Protein AF-K1U0N6-F1 (afdb_monomer_lite)

Secondary structure (DSSP, 8-state):
--HHHHHHHS---BSTT--BSSHHHHHHHTTS-TT-TTHHHHHHHHHS-HHHHHHHHHHHT--

Radius of gyration: 12.54 Å; chains: 1; bounding box: 25×33×23 Å

pLDDT: mean 87.17, std 11.64, range [49.84, 97.56]

Sequence (63 aa):
GRGLSYVNTGAEDRLHDCRARNEVEAIMWHCYSKKSHAYHAAMNFYKASKSDRDAVVKFLRSI

Organism: NCBI:txid408170

Structure (mmCIF, N/CA/C/O backbone):
data_AF-K1U0N6-F1
#
_entry.id   AF-K1U0N6-F1
#
loop_
_atom_site.group_PDB
_atom_site.id
_atom_site.type_symbol
_atom_site.label_atom_id
_atom_site.label_alt_id
_atom_site.label_comp_id
_atom_site.label_asym_id
_atom_site.label_entity_id
_atom_site.label_seq_id
_atom_site.pdbx_PDB_ins_code
_atom_site.Cartn_x
_atom_site.Cartn_y
_atom_site.Cartn_z
_atom_site.occupancy
_atom_site.B_iso_or_equiv
_atom_site.auth_seq_id
_atom_site.auth_comp_id
_atom_site.auth_asym_id
_atom_site.auth_atom_id
_atom_site.pdbx_PDB_model_num
ATOM 1 N N . GLY A 1 1 ? 1.196 -15.957 -14.815 1.00 49.84 1 GLY A N 1
ATOM 2 C CA . GLY A 1 1 ? 0.751 -16.794 -13.688 1.00 49.84 1 GLY A CA 1
ATOM 3 C C . GLY A 1 1 ? 1.116 -16.182 -12.349 1.00 49.84 1 GLY A C 1
ATOM 4 O O . GLY A 1 1 ? 2.002 -16.710 -11.704 1.00 49.84 1 GLY A O 1
ATOM 5 N N . ARG A 1 2 ? 0.450 -15.092 -11.932 1.00 55.81 2 ARG A N 1
ATOM 6 C CA . ARG A 1 2 ? 0.581 -14.541 -10.564 1.00 55.81 2 ARG A CA 1
ATOM 7 C C . ARG A 1 2 ? -0.533 -15.049 -9.644 1.00 55.81 2 ARG A C 1
ATOM 9 O O . ARG A 1 2 ? -0.234 -15.535 -8.566 1.00 55.81 2 ARG A O 1
ATOM 16 N N . GLY A 1 3 ? -1.764 -15.145 -10.160 1.00 59.84 3 GLY A N 1
ATOM 17 C CA . GLY A 1 3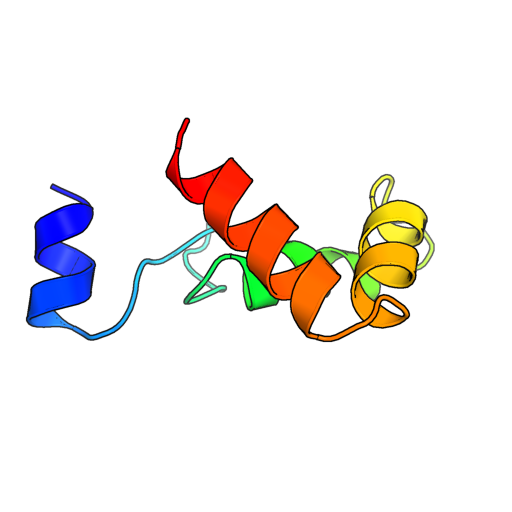 ? -2.888 -15.725 -9.413 1.00 59.84 3 GLY A CA 1
ATOM 18 C C . GLY A 1 3 ? -2.661 -17.169 -8.945 1.00 59.84 3 GLY A C 1
ATOM 19 O O . GLY A 1 3 ? -3.066 -17.519 -7.845 1.00 59.84 3 GLY A O 1
ATOM 20 N N . LEU A 1 4 ? -1.945 -17.997 -9.721 1.00 62.12 4 LEU A N 1
ATOM 21 C CA . LEU A 1 4 ? -1.562 -19.348 -9.279 1.00 62.12 4 LEU A CA 1
ATOM 22 C C . LEU A 1 4 ? -0.461 -19.344 -8.202 1.00 62.12 4 LEU A C 1
ATOM 24 O O . LEU A 1 4 ? -0.433 -20.262 -7.393 1.00 62.12 4 LEU A O 1
ATOM 28 N N . SER 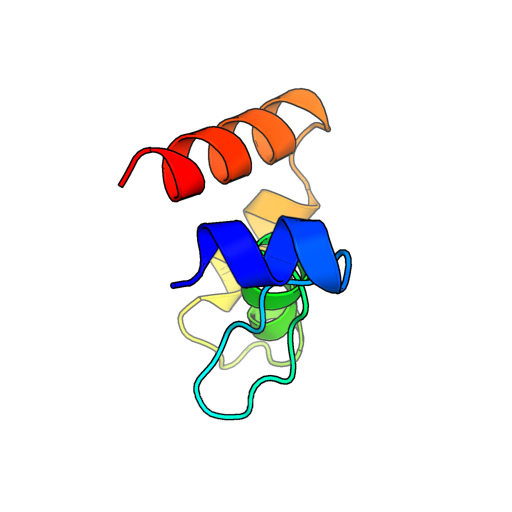A 1 5 ? 0.413 -18.327 -8.156 1.00 64.44 5 SER A N 1
ATOM 29 C CA . SER A 1 5 ? 1.443 -18.206 -7.110 1.00 64.44 5 SER A CA 1
ATOM 30 C C . SER A 1 5 ? 0.793 -18.000 -5.750 1.00 64.44 5 SER A C 1
ATOM 32 O O . SER A 1 5 ? 1.066 -18.775 -4.845 1.00 64.44 5 SER A O 1
ATOM 34 N N . TYR A 1 6 ? -0.144 -17.052 -5.628 1.00 67.62 6 TYR A N 1
ATOM 35 C CA . TYR A 1 6 ? -0.867 -16.837 -4.372 1.00 67.62 6 TYR A CA 1
ATOM 36 C C . TYR A 1 6 ? -1.575 -18.104 -3.884 1.00 67.62 6 TYR A C 1
ATOM 38 O O . TYR A 1 6 ? -1.475 -18.462 -2.715 1.00 67.62 6 TYR A O 1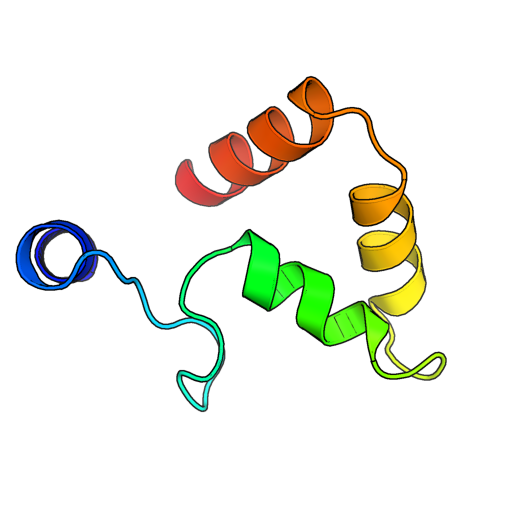
ATOM 46 N N . VAL A 1 7 ? -2.259 -18.806 -4.792 1.00 69.62 7 VAL A N 1
ATOM 47 C CA . VAL A 1 7 ? -2.970 -20.052 -4.469 1.00 69.62 7 VAL A CA 1
ATOM 48 C C . VAL A 1 7 ? -2.004 -21.147 -4.009 1.00 69.62 7 VAL A C 1
ATOM 50 O O . VAL A 1 7 ? -2.340 -21.914 -3.113 1.00 69.62 7 VAL A O 1
ATOM 53 N N . ASN A 1 8 ? -0.807 -21.218 -4.594 1.00 70.62 8 ASN A N 1
ATOM 54 C CA . ASN A 1 8 ? 0.145 -22.291 -4.322 1.00 70.62 8 ASN A CA 1
ATOM 55 C C . ASN A 1 8 ? 1.102 -22.003 -3.149 1.00 70.62 8 ASN A C 1
ATOM 57 O O . ASN A 1 8 ? 1.590 -22.938 -2.522 1.00 70.62 8 ASN A O 1
ATOM 61 N N . THR A 1 9 ? 1.401 -20.735 -2.852 1.00 69.00 9 THR A N 1
ATOM 62 C CA . THR A 1 9 ? 2.420 -20.342 -1.857 1.00 69.00 9 THR A CA 1
ATOM 63 C C . THR A 1 9 ? 1.883 -19.438 -0.748 1.00 69.00 9 THR A C 1
ATOM 65 O O . THR A 1 9 ? 2.578 -19.202 0.238 1.00 69.00 9 THR A O 1
ATOM 68 N N . GLY A 1 10 ? 0.664 -18.909 -0.891 1.00 69.94 10 GLY A N 1
ATOM 69 C CA . GLY A 1 10 ? 0.106 -17.888 -0.001 1.00 69.94 10 GLY A CA 1
ATOM 70 C C . GLY A 1 10 ? 0.753 -16.507 -0.155 1.00 69.94 10 GLY A C 1
ATOM 71 O O . GLY A 1 10 ? 0.424 -15.598 0.609 1.00 69.94 10 GLY A O 1
ATOM 72 N N . ALA A 1 11 ? 1.664 -16.335 -1.119 1.00 69.88 11 ALA A N 1
ATOM 73 C CA . ALA A 1 11 ? 2.419 -15.108 -1.332 1.00 69.88 11 ALA A CA 1
ATOM 74 C C . ALA A 1 11 ? 2.432 -14.692 -2.807 1.00 69.88 11 ALA A C 1
ATOM 76 O O . ALA A 1 11 ? 2.476 -15.511 -3.732 1.00 69.88 11 ALA A O 1
ATOM 77 N N . GLU A 1 12 ? 2.432 -13.380 -3.013 1.00 76.25 12 GLU A N 1
ATOM 78 C CA . GLU A 1 12 ? 2.736 -12.787 -4.306 1.00 76.25 12 GLU A CA 1
ATOM 79 C C . GLU A 1 12 ? 3.898 -11.834 -4.127 1.00 76.25 12 GLU A C 1
ATOM 81 O O . GLU A 1 12 ? 3.736 -10.741 -3.582 1.00 76.25 12 GLU A O 1
ATOM 86 N N . ASP A 1 13 ? 5.061 -12.258 -4.603 1.00 82.38 13 ASP A N 1
ATOM 87 C CA . ASP A 1 13 ? 6.259 -11.445 -4.538 1.00 82.38 13 ASP A CA 1
ATOM 88 C C . ASP A 1 13 ? 6.057 -10.131 -5.311 1.00 82.38 13 ASP A C 1
ATOM 90 O O . ASP A 1 13 ? 5.615 -10.091 -6.465 1.00 82.38 13 ASP A O 1
ATOM 94 N N . ARG A 1 14 ? 6.362 -9.031 -4.632 1.00 80.31 14 ARG A N 1
ATOM 95 C CA . ARG A 1 14 ? 6.324 -7.649 -5.101 1.00 80.31 14 ARG A CA 1
ATOM 96 C C . ARG A 1 14 ? 7.731 -7.067 -5.021 1.00 80.31 14 ARG A C 1
ATOM 98 O O . ARG A 1 14 ? 8.586 -7.567 -4.288 1.00 80.31 14 ARG A O 1
ATOM 105 N N . LEU A 1 15 ? 7.917 -5.941 -5.714 1.00 84.25 15 LEU A N 1
ATOM 106 C CA . LEU A 1 15 ? 9.216 -5.299 -5.952 1.00 84.25 15 LEU A CA 1
ATOM 107 C C . LEU A 1 15 ? 10.117 -6.143 -6.872 1.00 84.25 15 LEU A C 1
ATOM 109 O O . LEU A 1 15 ? 9.859 -7.315 -7.128 1.00 84.25 15 LEU A O 1
ATOM 113 N N . HIS A 1 16 ? 11.160 -5.521 -7.419 1.00 84.88 16 HIS A N 1
ATOM 114 C CA . HIS A 1 16 ? 12.077 -6.175 -8.363 1.00 84.88 16 HIS A CA 1
ATOM 115 C C . HIS A 1 16 ? 12.953 -7.255 -7.705 1.00 84.88 16 HIS A C 1
ATOM 117 O O . HIS A 1 16 ? 13.501 -8.102 -8.400 1.00 84.88 16 HIS A O 1
ATOM 123 N N . ASP A 1 17 ? 13.092 -7.203 -6.380 1.00 88.50 17 ASP A N 1
ATOM 124 C CA . ASP A 1 17 ? 13.881 -8.114 -5.551 1.00 88.50 17 ASP A CA 1
ATOM 125 C C . ASP A 1 17 ? 13.014 -9.138 -4.798 1.00 88.50 17 ASP A C 1
ATOM 127 O O . ASP A 1 17 ? 13.515 -9.818 -3.906 1.00 88.50 17 ASP A O 1
ATOM 131 N N . CYS A 1 18 ? 11.717 -9.235 -5.125 1.00 85.62 18 CYS A N 1
ATOM 132 C CA . CYS A 1 18 ? 10.754 -10.152 -4.499 1.00 85.62 18 CYS A CA 1
ATOM 133 C C . CYS A 1 18 ? 10.663 -10.045 -2.964 1.00 85.62 18 CYS A C 1
ATOM 135 O O . CYS A 1 18 ? 10.214 -10.965 -2.286 1.00 85.62 18 CYS A O 1
ATOM 137 N N . ARG A 1 19 ? 11.102 -8.927 -2.379 1.00 88.44 19 ARG A N 1
ATOM 138 C CA . ARG A 1 19 ? 11.224 -8.786 -0.921 1.00 88.44 19 ARG A CA 1
ATOM 139 C C . ARG A 1 19 ? 9.881 -8.651 -0.202 1.00 88.44 19 ARG A C 1
ATOM 141 O O . ARG A 1 19 ? 9.804 -8.967 0.983 1.00 88.44 19 ARG A O 1
ATOM 148 N N . ALA A 1 20 ? 8.858 -8.130 -0.872 1.00 89.44 20 ALA A N 1
ATOM 149 C CA . ALA A 1 20 ? 7.541 -7.912 -0.281 1.00 89.44 20 ALA A CA 1
ATOM 150 C C . ALA A 1 20 ? 6.576 -9.006 -0.743 1.00 89.44 20 ALA A C 1
ATOM 152 O O . ALA A 1 20 ? 6.442 -9.225 -1.937 1.00 89.44 20 ALA A O 1
ATOM 153 N N . ARG A 1 21 ? 5.872 -9.668 0.175 1.00 88.25 21 ARG A N 1
ATOM 154 C CA . ARG A 1 21 ? 5.008 -10.828 -0.128 1.00 88.25 21 ARG A CA 1
ATOM 155 C C . ARG A 1 21 ? 3.549 -10.459 -0.401 1.00 88.25 21 ARG A C 1
ATOM 157 O O . ARG A 1 21 ? 2.724 -11.329 -0.681 1.00 88.25 21 ARG A O 1
ATOM 164 N N . ASN A 1 22 ? 3.212 -9.181 -0.234 1.00 89.19 22 ASN A N 1
ATOM 165 C CA . ASN A 1 22 ? 1.885 -8.612 -0.449 1.00 89.19 22 ASN A CA 1
ATOM 166 C C . ASN A 1 22 ? 1.975 -7.097 -0.725 1.00 89.19 22 ASN A C 1
ATOM 168 O O . ASN A 1 22 ? 3.030 -6.473 -0.581 1.00 89.19 22 ASN A O 1
ATOM 172 N N . GLU A 1 23 ? 0.854 -6.490 -1.123 1.00 91.25 23 GLU A N 1
ATOM 173 C CA . GLU A 1 23 ? 0.769 -5.059 -1.439 1.00 91.25 23 GLU A CA 1
ATOM 174 C C . GLU A 1 23 ? 1.067 -4.169 -0.233 1.00 91.25 23 GLU A C 1
ATOM 176 O O . GLU A 1 23 ? 1.673 -3.112 -0.386 1.00 91.25 23 GLU A O 1
ATOM 181 N N . VAL A 1 24 ? 0.669 -4.596 0.966 1.00 93.50 24 VAL A N 1
ATOM 182 C CA . VAL A 1 24 ? 0.879 -3.830 2.199 1.00 93.50 24 VAL A CA 1
ATOM 183 C C . VAL A 1 24 ? 2.370 -3.716 2.497 1.00 93.50 24 VAL A C 1
ATOM 185 O O . VAL A 1 24 ? 2.860 -2.614 2.716 1.00 93.50 24 VAL A O 1
ATOM 188 N N . GLU A 1 25 ? 3.112 -4.819 2.444 1.00 93.12 25 GLU A N 1
ATOM 189 C CA . GLU A 1 25 ? 4.568 -4.825 2.608 1.00 93.12 25 GLU A CA 1
ATOM 190 C C . GLU A 1 25 ? 5.262 -3.973 1.543 1.00 93.12 25 GLU A C 1
ATOM 192 O O . GLU A 1 25 ? 6.180 -3.221 1.865 1.00 93.12 25 GLU A O 1
ATOM 197 N N . ALA A 1 26 ? 4.789 -4.027 0.295 1.00 93.19 26 ALA A N 1
ATOM 198 C CA . ALA A 1 26 ? 5.332 -3.212 -0.787 1.00 93.19 26 ALA A CA 1
ATOM 199 C C . ALA A 1 26 ? 5.104 -1.708 -0.549 1.00 93.19 26 ALA A C 1
ATOM 201 O O . ALA A 1 26 ? 6.022 -0.913 -0.736 1.00 93.19 26 ALA A O 1
ATOM 202 N N . ILE A 1 27 ? 3.915 -1.308 -0.084 1.00 94.12 27 ILE A N 1
ATOM 203 C CA . ILE A 1 27 ? 3.613 0.087 0.276 1.00 94.12 27 ILE A CA 1
ATOM 204 C C . ILE A 1 27 ? 4.468 0.520 1.472 1.00 94.12 27 ILE A C 1
ATOM 206 O O . ILE A 1 27 ? 5.122 1.564 1.433 1.00 94.12 27 ILE A O 1
ATOM 210 N N . MET A 1 28 ? 4.499 -0.296 2.526 1.00 94.69 28 MET A N 1
ATOM 211 C CA . MET A 1 28 ? 5.213 0.008 3.767 1.00 94.69 28 MET A CA 1
ATOM 212 C C . MET A 1 28 ? 6.731 0.030 3.589 1.00 94.69 28 MET A C 1
ATOM 214 O O . MET A 1 28 ? 7.417 0.714 4.349 1.00 94.69 28 MET A O 1
ATOM 218 N N . TRP A 1 29 ? 7.267 -0.629 2.560 1.00 94.19 29 TRP A N 1
ATOM 219 C CA . TRP A 1 29 ? 8.682 -0.537 2.210 1.00 94.19 29 TRP A CA 1
ATOM 220 C C . TRP A 1 29 ? 9.148 0.918 2.024 1.00 94.19 29 TRP A C 1
ATOM 222 O O . TRP A 1 29 ? 10.250 1.292 2.432 1.00 94.19 29 TRP A O 1
ATOM 232 N N . HIS A 1 30 ? 8.276 1.783 1.502 1.00 93.69 30 HIS A N 1
ATOM 233 C CA . HIS A 1 30 ? 8.571 3.202 1.306 1.00 93.69 30 HIS A CA 1
ATOM 234 C C . HIS A 1 30 ? 8.614 4.022 2.609 1.00 93.69 30 HIS A C 1
ATOM 236 O O . HIS A 1 30 ? 9.127 5.142 2.601 1.00 93.69 30 HIS A O 1
ATOM 242 N N . CYS A 1 31 ? 8.150 3.479 3.741 1.00 91.38 31 CYS A N 1
ATOM 243 C CA . CYS A 1 31 ? 8.271 4.121 5.054 1.00 91.38 31 CYS A CA 1
ATOM 244 C C . CYS A 1 31 ? 9.676 4.009 5.667 1.00 91.38 31 CYS A C 1
ATOM 246 O O . CYS A 1 31 ? 9.959 4.712 6.635 1.00 91.38 31 CYS A O 1
ATOM 248 N N . TYR A 1 32 ? 10.567 3.167 5.128 1.00 89.81 32 TYR A N 1
ATOM 249 C CA . TYR A 1 32 ? 11.900 2.950 5.705 1.00 89.81 32 TYR A CA 1
ATOM 250 C C . TYR A 1 32 ? 12.789 4.206 5.676 1.00 89.81 32 TYR A C 1
ATOM 252 O O . TYR A 1 32 ? 13.558 4.456 6.601 1.00 89.81 32 TYR A O 1
ATOM 260 N N . SER A 1 33 ? 12.677 5.027 4.627 1.00 91.75 33 SER A N 1
ATOM 261 C CA . SER A 1 33 ? 13.495 6.230 4.452 1.00 91.75 33 SER A CA 1
ATOM 262 C C . SER A 1 33 ? 12.634 7.458 4.198 1.00 91.75 33 SER A C 1
ATOM 264 O O . SER A 1 33 ? 11.870 7.501 3.235 1.00 91.75 33 SER A O 1
ATOM 266 N N . LYS A 1 34 ? 12.852 8.517 4.988 1.00 92.38 34 LYS A N 1
ATOM 267 C CA . LYS A 1 34 ? 12.212 9.832 4.790 1.00 92.38 34 LYS A CA 1
ATOM 268 C C . LYS A 1 34 ? 12.573 10.492 3.456 1.00 92.38 34 LYS A C 1
ATOM 270 O O . LYS A 1 34 ? 11.878 11.405 3.033 1.00 92.38 34 LYS A O 1
ATOM 275 N N . LYS A 1 35 ? 13.653 10.044 2.805 1.00 93.81 35 LYS A N 1
ATOM 276 C CA . LYS A 1 35 ? 14.058 10.510 1.470 1.00 93.81 35 LYS A CA 1
ATOM 277 C C . LYS A 1 35 ? 13.293 9.810 0.339 1.00 93.81 35 LYS A C 1
ATOM 279 O O . LYS A 1 35 ? 13.474 10.172 -0.817 1.00 93.81 35 LYS A O 1
ATOM 284 N N . SER A 1 36 ? 12.474 8.797 0.639 1.00 91.75 36 SER A N 1
ATOM 285 C CA . SER A 1 36 ? 11.668 8.127 -0.383 1.00 91.75 36 SER A CA 1
ATOM 286 C C . SER A 1 36 ? 10.608 9.081 -0.929 1.00 91.75 36 SER A C 1
ATOM 288 O O . SER A 1 36 ? 9.875 9.698 -0.158 1.00 91.75 36 SER A O 1
ATOM 290 N N . HIS A 1 37 ? 10.469 9.156 -2.253 1.00 93.62 37 HIS A N 1
ATOM 291 C CA . HIS A 1 37 ? 9.441 9.989 -2.891 1.00 93.62 37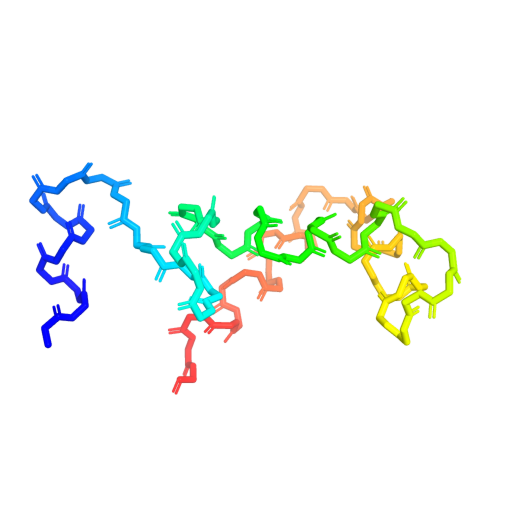 HIS A CA 1
ATOM 292 C C . HIS A 1 37 ? 8.020 9.574 -2.475 1.00 93.62 37 HIS A C 1
ATOM 294 O O . HIS A 1 37 ? 7.123 10.406 -2.403 1.00 93.62 37 HIS A O 1
ATOM 300 N N . ALA A 1 38 ? 7.825 8.294 -2.142 1.00 93.44 38 ALA A N 1
ATOM 301 C CA . ALA A 1 38 ? 6.547 7.753 -1.689 1.00 93.44 38 ALA A CA 1
ATOM 302 C C . ALA A 1 38 ? 6.391 7.733 -0.155 1.00 93.44 38 ALA A C 1
ATOM 304 O O . ALA A 1 38 ? 5.388 7.226 0.345 1.00 93.44 38 ALA A O 1
ATOM 305 N N . TYR A 1 39 ? 7.337 8.299 0.610 1.00 95.12 39 TYR A N 1
ATOM 306 C CA . TYR A 1 39 ? 7.318 8.251 2.078 1.00 95.12 39 TYR A CA 1
ATOM 307 C C . TYR A 1 39 ? 6.024 8.836 2.665 1.00 95.12 39 TYR A C 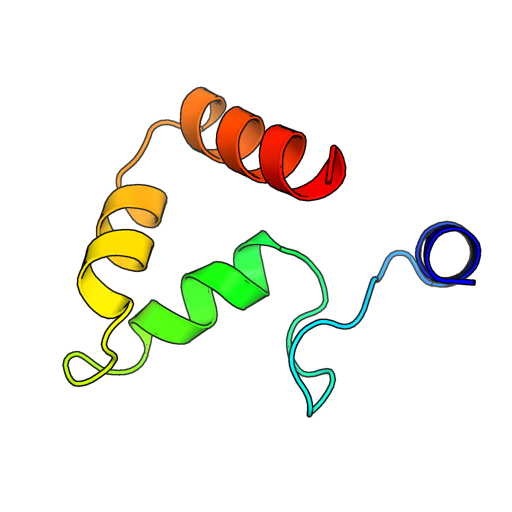1
ATOM 309 O O . TYR A 1 39 ? 5.410 8.234 3.543 1.00 95.12 39 TYR A O 1
ATOM 317 N N . HIS A 1 40 ? 5.570 9.995 2.172 1.00 95.69 40 HIS A N 1
ATOM 318 C CA . HIS A 1 40 ? 4.340 10.631 2.668 1.00 95.69 40 HIS A CA 1
ATOM 319 C C . HIS A 1 40 ? 3.087 9.819 2.330 1.00 95.69 40 HIS A C 1
ATOM 321 O O . HIS A 1 40 ? 2.217 9.665 3.184 1.00 95.69 40 HIS A O 1
ATOM 327 N N . ALA A 1 41 ? 3.017 9.245 1.127 1.00 95.44 41 ALA A N 1
ATOM 328 C CA . ALA A 1 41 ? 1.905 8.388 0.728 1.00 95.44 41 ALA A CA 1
ATOM 329 C C . ALA A 1 41 ? 1.835 7.120 1.595 1.00 95.44 41 ALA A C 1
ATOM 331 O O . ALA A 1 41 ? 0.775 6.793 2.125 1.00 95.44 41 ALA A O 1
ATOM 332 N N . ALA A 1 42 ? 2.974 6.462 1.817 1.00 95.75 42 ALA A N 1
ATOM 333 C CA . ALA A 1 42 ? 3.057 5.281 2.669 1.00 95.75 42 ALA A CA 1
ATOM 334 C C . ALA A 1 42 ? 2.724 5.605 4.138 1.00 95.75 42 ALA A C 1
ATOM 336 O O . ALA A 1 42 ? 2.018 4.847 4.800 1.00 95.75 42 ALA A O 1
ATOM 337 N N . MET A 1 43 ? 3.135 6.777 4.634 1.00 96.31 43 MET A N 1
ATOM 338 C CA . MET A 1 43 ? 2.780 7.229 5.982 1.00 96.31 43 MET A CA 1
ATOM 339 C C . MET A 1 43 ? 1.281 7.532 6.125 1.00 96.31 43 MET A C 1
ATOM 341 O O . MET A 1 43 ? 0.690 7.226 7.160 1.00 96.31 43 MET A O 1
ATOM 345 N N . ASN A 1 44 ? 0.652 8.116 5.103 1.00 96.44 44 ASN A N 1
ATOM 346 C CA . ASN A 1 44 ? -0.795 8.335 5.088 1.00 96.44 44 ASN A CA 1
ATOM 347 C C . ASN A 1 44 ? -1.550 7.004 5.062 1.00 96.44 44 ASN A C 1
ATOM 349 O O . ASN A 1 44 ? -2.492 6.833 5.830 1.00 96.44 44 ASN A O 1
ATOM 353 N N . PHE A 1 45 ? -1.089 6.0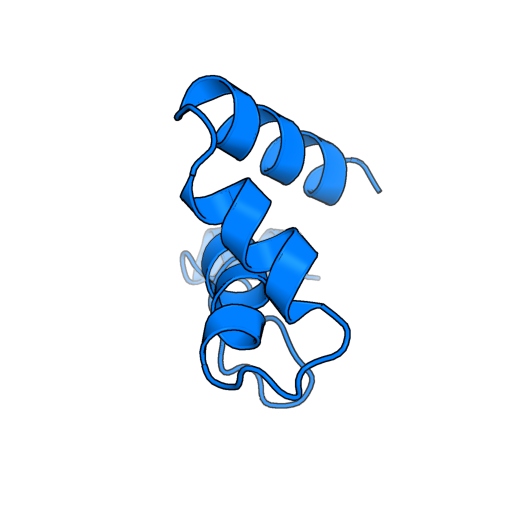44 4.257 1.00 96.44 45 PHE A N 1
ATOM 354 C CA . PHE A 1 45 ? -1.626 4.685 4.250 1.00 96.44 45 PHE A CA 1
ATOM 355 C C . PHE A 1 45 ? -1.505 4.023 5.630 1.00 96.44 45 PHE A C 1
ATOM 357 O O . PHE A 1 45 ? -2.480 3.473 6.128 1.00 96.44 45 PHE A O 1
ATOM 364 N N . TYR A 1 46 ? -0.350 4.134 6.294 1.00 94.69 46 TYR A N 1
ATOM 365 C CA . TYR A 1 46 ? -0.144 3.592 7.641 1.00 94.69 46 TYR A CA 1
ATOM 366 C C . TYR A 1 46 ? -1.103 4.185 8.683 1.00 94.69 46 TYR A C 1
ATOM 368 O O . TYR A 1 46 ? -1.613 3.462 9.538 1.00 94.69 46 TYR A O 1
ATOM 376 N N . LYS A 1 47 ? -1.355 5.498 8.609 1.00 96.50 47 LYS A N 1
ATOM 377 C CA . LYS A 1 47 ? -2.258 6.219 9.521 1.00 96.50 47 LYS A CA 1
ATOM 378 C C . LYS A 1 47 ? -3.742 6.018 9.204 1.00 96.50 47 LYS A C 1
ATOM 380 O O . LYS A 1 47 ? -4.577 6.378 10.031 1.00 96.50 47 LYS A O 1
ATOM 385 N N . ALA A 1 48 ? -4.072 5.501 8.025 1.00 96.62 48 ALA A N 1
ATOM 386 C CA . ALA A 1 48 ? -5.449 5.323 7.603 1.00 96.62 48 ALA A CA 1
ATOM 387 C C . ALA A 1 48 ? -6.157 4.223 8.410 1.00 96.62 48 ALA A C 1
ATOM 389 O O . ALA A 1 48 ? -5.538 3.321 8.994 1.00 96.62 48 ALA A O 1
ATOM 390 N N . SER A 1 49 ? -7.488 4.284 8.424 1.00 97.56 49 SER A N 1
ATOM 391 C CA . SER A 1 49 ? -8.305 3.254 9.059 1.00 97.56 49 SER A CA 1
ATOM 392 C C . SER A 1 49 ? -8.070 1.889 8.395 1.00 97.56 49 SER A C 1
ATOM 394 O O . SER A 1 49 ? -7.534 1.786 7.288 1.00 97.56 49 SER A O 1
ATOM 396 N N . LYS A 1 50 ? -8.445 0.797 9.069 1.00 95.25 50 LYS A N 1
ATOM 397 C CA . LYS A 1 50 ? -8.332 -0.539 8.463 1.00 95.25 50 LYS A CA 1
ATOM 398 C C . LYS A 1 50 ? -9.155 -0.633 7.171 1.00 95.25 50 LYS A C 1
ATOM 400 O O . LYS A 1 50 ? -8.642 -1.130 6.177 1.00 95.25 50 LYS A O 1
ATOM 405 N N . SER A 1 51 ? -10.380 -0.104 7.175 1.00 97.06 51 SER A N 1
ATOM 406 C CA . SER A 1 51 ? -11.259 -0.116 6.001 1.00 97.06 51 SER A CA 1
ATOM 407 C C . SER A 1 51 ? -10.658 0.627 4.812 1.00 97.06 51 SER A C 1
ATOM 409 O O . SER A 1 51 ? -10.743 0.135 3.691 1.00 97.06 51 SER A O 1
ATOM 411 N N . ASP A 1 52 ? -10.000 1.764 5.047 1.00 96.88 52 ASP A N 1
ATOM 412 C CA . ASP A 1 52 ? -9.392 2.542 3.963 1.00 96.88 52 ASP A CA 1
ATOM 413 C C . ASP A 1 52 ? -8.161 1.835 3.398 1.00 96.88 52 ASP A C 1
ATOM 415 O O . ASP A 1 52 ? -7.961 1.794 2.184 1.00 96.88 52 ASP A O 1
ATOM 419 N N . ARG A 1 53 ? -7.352 1.218 4.268 1.00 96.62 53 ARG A N 1
ATOM 420 C CA . ARG A 1 53 ? -6.216 0.395 3.837 1.00 96.62 53 ARG A CA 1
ATOM 421 C C . ARG A 1 53 ? -6.673 -0.786 2.986 1.00 96.62 53 ARG A C 1
ATOM 423 O O . ARG A 1 53 ? -6.110 -1.011 1.916 1.00 96.62 53 ARG A O 1
ATOM 430 N N . ASP A 1 54 ? -7.716 -1.491 3.418 1.00 95.56 54 ASP A N 1
ATOM 431 C CA . ASP A 1 54 ? -8.289 -2.616 2.677 1.00 95.56 54 ASP A CA 1
ATOM 432 C C . ASP A 1 54 ? -8.869 -2.157 1.325 1.00 95.56 54 ASP A C 1
ATOM 434 O O . ASP A 1 54 ? -8.694 -2.838 0.311 1.00 95.56 54 ASP A O 1
ATOM 438 N N . ALA A 1 55 ? -9.497 -0.976 1.271 1.00 96.62 55 ALA A N 1
ATOM 439 C CA . ALA A 1 55 ? -10.007 -0.387 0.033 1.00 96.62 55 ALA A CA 1
ATOM 440 C C . ALA A 1 55 ? -8.884 -0.059 -0.965 1.00 96.62 55 ALA A C 1
ATOM 442 O O . ALA A 1 55 ? -9.002 -0.390 -2.146 1.00 96.62 55 ALA A O 1
ATOM 443 N N . VAL A 1 56 ? -7.772 0.520 -0.499 1.00 95.06 56 VAL A N 1
ATOM 444 C CA . VAL A 1 56 ? -6.590 0.790 -1.335 1.00 95.06 56 VAL A CA 1
ATOM 445 C C . VAL A 1 56 ? -5.995 -0.510 -1.877 1.00 95.06 56 VAL A C 1
ATOM 447 O O . VAL A 1 56 ? -5.723 -0.605 -3.072 1.00 95.06 56 VAL A O 1
ATOM 450 N N . VAL A 1 57 ? -5.843 -1.540 -1.039 1.00 93.94 57 VAL A N 1
ATOM 451 C CA . VAL A 1 57 ? -5.345 -2.854 -1.486 1.00 93.94 57 VAL A CA 1
ATOM 452 C C . VAL A 1 57 ? -6.290 -3.476 -2.518 1.00 93.94 57 VAL A C 1
ATOM 454 O O . VAL A 1 57 ? -5.833 -4.000 -3.532 1.00 93.94 57 VAL A O 1
ATOM 457 N N . LYS A 1 58 ? -7.609 -3.381 -2.312 1.00 94.00 58 LYS A N 1
ATOM 458 C CA . LYS A 1 58 ? -8.605 -3.886 -3.267 1.00 94.00 58 LYS A CA 1
ATOM 459 C C . LYS A 1 58 ? -8.542 -3.152 -4.606 1.00 94.00 58 LYS A C 1
ATOM 461 O O . LYS A 1 58 ? -8.614 -3.800 -5.646 1.00 94.00 58 LYS A O 1
ATOM 466 N N . PHE A 1 59 ? -8.365 -1.832 -4.584 1.00 93.75 59 PHE A N 1
ATOM 467 C CA . PHE A 1 59 ? -8.161 -1.034 -5.790 1.00 93.75 59 PHE A CA 1
ATOM 468 C C . PHE A 1 59 ? -6.896 -1.471 -6.549 1.00 93.75 59 PHE A C 1
ATOM 470 O O . PHE A 1 59 ? -6.967 -1.737 -7.746 1.00 93.75 59 PHE A O 1
ATOM 477 N N . LEU A 1 60 ? -5.768 -1.655 -5.853 1.00 90.50 60 LEU A N 1
ATOM 478 C CA . LEU A 1 60 ? -4.509 -2.120 -6.455 1.00 90.50 60 LEU A CA 1
ATOM 479 C C . LEU A 1 60 ? -4.587 -3.528 -7.065 1.00 90.50 60 LEU A C 1
ATOM 481 O O . LEU A 1 60 ? -3.781 -3.859 -7.926 1.00 90.50 60 LEU A O 1
ATOM 485 N N . ARG A 1 61 ? -5.531 -4.363 -6.621 1.00 86.56 61 ARG A N 1
ATOM 486 C CA . ARG A 1 61 ? -5.792 -5.691 -7.203 1.00 86.56 61 ARG A CA 1
ATOM 487 C C . ARG A 1 61 ? -6.753 -5.668 -8.388 1.00 86.56 61 ARG A C 1
ATOM 489 O O . ARG A 1 61 ? -6.922 -6.693 -9.039 1.00 86.56 61 ARG A O 1
ATOM 496 N N . SER A 1 62 ? -7.424 -4.543 -8.622 1.00 88.44 62 SER A N 1
ATOM 497 C CA . SER A 1 62 ? -8.394 -4.380 -9.712 1.00 88.44 62 SER A CA 1
ATOM 498 C C . SER A 1 62 ? -7.788 -3.832 -11.009 1.00 88.44 62 SER A C 1
ATOM 500 O O . SER A 1 62 ? -8.504 -3.708 -12.001 1.00 88.44 62 SER A O 1
ATOM 502 N N . ILE A 1 63 ? -6.492 -3.514 -10.987 1.00 83.00 63 ILE A N 1
ATOM 503 C CA . ILE A 1 63 ? -5.678 -3.064 -12.125 1.00 83.00 63 ILE A CA 1
ATOM 504 C C . ILE A 1 63 ? -4.807 -4.206 -12.652 1.00 83.00 63 ILE A C 1
ATOM 506 O O . ILE A 1 63 ? -4.522 -4.196 -13.868 1.00 83.00 63 ILE A O 1
#

Foldseek 3Di:
DQVVCCVPPVFRQDDPVSPARAPLSVLCVQCPDPPRPSNVVSVVLVPDDPVVVVVVRVVVVVD